Protein AF-A0A2S9GCJ4-F1 (afdb_monomer)

Solvent-accessible surface area (backbone atoms only — not comparable to full-atom values): 4627 Å² total; per-residue (Å²): 130,85,92,74,78,63,45,77,23,59,52,47,78,44,17,57,44,32,48,61,51,18,68,78,66,76,31,55,21,35,26,40,46,87,56,59,67,69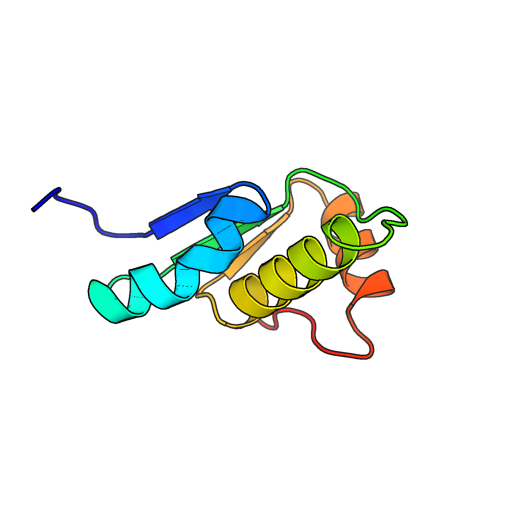,97,58,61,71,71,58,36,53,44,47,52,43,17,50,54,28,25,36,72,27,66,30,55,45,52,80,39,72,66,21,44,48,36,42,41,72,77,31,44,94,80,62,57,53,92,70

Secondary structure (DSSP, 8-state):
----S-EEEESHHHHHHHHHHHHHHT--EEEEE-S------HHHHHHHHHHHHHHHTSSEEEESSHHHHHHHHHHHGGG-----

Sequence (84 aa):
QGRYDIIHAHLEMAMTLAVPAAALTGRPAVCTFHHVARPLEGRAAWRERLAVEAATRSRRALFVSEASRRSFAENYRPKGMPDN

Nearest PDB structures (foldseek):
  3c4q-assembly2_B  TM=8.388E-01  e=5.720E-02  Corynebacterium glutamicum
  3c4q-assembly1_A  TM=8.294E-01  e=1.045E-01  Corynebacterium glutamicum
  3c48-assembly1_B  TM=8.287E-01  e=5.970E-01  Corynebacterium glutamicum
  4rbn-assembly1_B  TM=6.628E-01  e=3.492E-01  Nitrosomonas europaea
  8stc-assembly2_D  TM=4.788E-01  e=7.124E+00  Lactiplantibacillus plantarum WCFS1

Mean predicted aligned error: 4.42 Å

Structure (mmCIF, N/CA/C/O backbone):
data_AF-A0A2S9GCJ4-F1
#
_entry.id   AF-A0A2S9GCJ4-F1
#
loop_
_atom_site.group_PDB
_atom_site.id
_atom_site.type_symbol
_atom_site.label_atom_id
_atom_site.label_alt_id
_atom_site.label_comp_id
_atom_site.label_asym_id
_atom_site.label_entity_id
_atom_site.label_seq_id
_atom_site.pdbx_PDB_ins_code
_atom_site.Cartn_x
_atom_site.Cartn_y
_atom_site.Cartn_z
_atom_site.occupancy
_atom_site.B_iso_or_equiv
_atom_site.auth_seq_id
_atom_site.auth_comp_id
_atom_site.auth_asym_id
_atom_site.auth_atom_id
_atom_site.pdbx_PDB_model_num
ATOM 1 N N . GLN A 1 1 ? -22.291 10.241 11.346 1.00 60.91 1 GLN A N 1
ATOM 2 C CA . GLN A 1 1 ? -21.132 9.374 11.039 1.00 60.91 1 GLN A CA 1
ATOM 3 C C . GLN A 1 1 ? -21.566 8.381 9.971 1.00 60.91 1 GLN A C 1
ATOM 5 O O . GLN A 1 1 ? -22.660 7.844 10.096 1.00 60.91 1 GLN A O 1
ATOM 10 N N . GLY A 1 2 ? -20.778 8.189 8.909 1.00 62.53 2 GLY A N 1
ATOM 11 C CA . GLY A 1 2 ? -21.054 7.138 7.925 1.00 62.53 2 GLY A CA 1
ATOM 12 C C . GLY A 1 2 ? -20.922 5.764 8.581 1.00 62.53 2 GLY A C 1
ATOM 13 O O . GLY A 1 2 ? -20.030 5.563 9.402 1.00 62.53 2 GLY A O 1
ATOM 14 N N . ARG A 1 3 ? -21.829 4.838 8.272 1.00 87.19 3 ARG A N 1
ATOM 15 C CA . ARG A 1 3 ? -21.807 3.477 8.818 1.00 87.19 3 ARG A CA 1
ATOM 16 C C . ARG A 1 3 ? -20.861 2.639 7.950 1.00 87.19 3 ARG A C 1
ATOM 18 O O . ARG A 1 3 ? -21.218 2.302 6.829 1.00 87.19 3 ARG A O 1
ATOM 25 N N . TYR A 1 4 ? -19.650 2.373 8.430 1.00 92.44 4 TYR A N 1
ATOM 26 C CA . TYR A 1 4 ? -18.669 1.512 7.762 1.00 92.44 4 TYR A CA 1
ATOM 27 C C . TYR A 1 4 ? -17.927 0.657 8.783 1.00 92.44 4 TYR A C 1
ATOM 29 O O . TYR A 1 4 ? -17.759 1.052 9.939 1.00 92.44 4 TYR A O 1
ATOM 37 N N . ASP A 1 5 ? -17.462 -0.503 8.323 1.00 95.50 5 ASP A N 1
ATOM 38 C CA . ASP A 1 5 ? -16.772 -1.481 9.163 1.00 95.50 5 ASP A CA 1
ATOM 39 C C . ASP A 1 5 ? -15.283 -1.611 8.862 1.00 95.50 5 ASP A C 1
ATOM 41 O O . ASP A 1 5 ? -14.527 -2.118 9.690 1.00 95.50 5 ASP A O 1
AT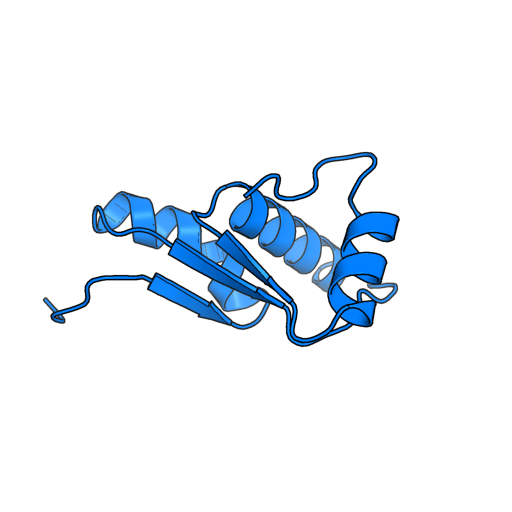OM 45 N N . ILE A 1 6 ? -14.853 -1.103 7.709 1.00 95.81 6 ILE A N 1
ATOM 46 C CA . ILE A 1 6 ? -13.486 -1.194 7.217 1.00 95.81 6 ILE A CA 1
ATOM 47 C C . ILE A 1 6 ? -13.143 0.046 6.396 1.00 95.81 6 ILE A C 1
ATOM 49 O O . ILE A 1 6 ? -14.005 0.628 5.737 1.00 95.81 6 ILE A O 1
ATOM 53 N N . ILE A 1 7 ? -11.873 0.430 6.420 1.00 96.44 7 ILE A N 1
ATOM 54 C CA . ILE A 1 7 ? -11.305 1.417 5.506 1.00 96.44 7 ILE A CA 1
ATOM 55 C C . ILE A 1 7 ? -10.572 0.651 4.416 1.00 96.44 7 ILE A C 1
ATOM 57 O O . ILE A 1 7 ? -9.619 -0.069 4.702 1.00 96.44 7 ILE A O 1
ATOM 61 N N . HIS A 1 8 ? -11.003 0.797 3.168 1.00 97.38 8 HIS A N 1
ATOM 62 C CA . HIS A 1 8 ? -10.335 0.177 2.027 1.00 97.38 8 HIS A CA 1
ATOM 63 C C . HIS A 1 8 ? -9.724 1.260 1.142 1.00 97.38 8 HIS A C 1
ATOM 65 O O . HIS A 1 8 ? -10.435 2.006 0.473 1.00 97.38 8 HIS A O 1
ATOM 71 N N . ALA A 1 9 ? -8.399 1.380 1.181 1.00 96.94 9 ALA A N 1
ATOM 72 C CA . ALA A 1 9 ? -7.662 2.389 0.437 1.00 96.94 9 ALA A CA 1
ATOM 73 C C . ALA A 1 9 ? -7.116 1.833 -0.884 1.00 96.94 9 ALA A C 1
ATOM 75 O O . ALA A 1 9 ? -6.433 0.804 -0.920 1.00 96.94 9 ALA A O 1
ATOM 76 N N . HIS A 1 10 ? -7.375 2.572 -1.961 1.00 95.94 10 HIS A N 1
ATOM 77 C CA . HIS A 1 10 ? -6.866 2.308 -3.301 1.00 95.94 10 HIS A CA 1
ATOM 78 C C . HIS A 1 10 ? -6.047 3.500 -3.785 1.00 95.94 10 HIS A C 1
ATOM 80 O O . HIS A 1 10 ? -6.479 4.640 -3.626 1.00 95.94 10 HIS A O 1
ATOM 86 N N . LEU A 1 11 ? -4.929 3.225 -4.461 1.00 84.69 11 LEU A N 1
ATOM 87 C CA . LEU A 1 11 ? -3.976 4.225 -4.959 1.00 84.69 11 LEU A CA 1
ATOM 88 C C . LEU A 1 11 ? -3.182 4.923 -3.845 1.00 84.69 11 LEU A C 1
ATOM 90 O O . LEU A 1 11 ? -3.636 5.088 -2.713 1.00 84.69 11 LEU A O 1
ATOM 94 N N . GLU A 1 12 ? -1.988 5.390 -4.205 1.00 83.00 12 GLU A N 1
ATOM 95 C CA . GLU A 1 12 ? -0.990 5.889 -3.252 1.00 83.00 12 GLU A CA 1
ATOM 96 C C . GLU A 1 12 ? -1.523 6.980 -2.317 1.00 83.00 12 GLU A C 1
ATOM 98 O O . GLU A 1 12 ? -1.315 6.905 -1.112 1.00 83.00 12 GLU A O 1
ATOM 103 N N . MET A 1 13 ? -2.244 7.977 -2.848 1.00 87.56 13 MET A N 1
ATOM 104 C CA . MET A 1 13 ? -2.747 9.091 -2.030 1.00 87.56 13 MET A CA 1
ATOM 105 C C . MET A 1 13 ? -3.758 8.656 -0.976 1.00 87.56 13 MET A C 1
ATOM 107 O O . MET A 1 13 ? -3.766 9.216 0.112 1.00 87.56 13 MET A O 1
ATOM 111 N N . ALA A 1 14 ? -4.632 7.696 -1.287 1.00 90.88 14 ALA A N 1
ATOM 112 C CA . ALA A 1 14 ? -5.585 7.217 -0.294 1.00 90.88 14 ALA A CA 1
ATOM 113 C C . ALA A 1 14 ? -4.881 6.324 0.734 1.00 90.88 14 ALA A C 1
ATOM 115 O O . ALA A 1 14 ? -5.204 6.366 1.920 1.00 90.88 14 ALA A O 1
ATOM 116 N N . MET A 1 15 ? -3.894 5.537 0.293 1.00 93.56 15 MET A N 1
ATOM 117 C CA . MET A 1 15 ? -3.139 4.631 1.160 1.00 93.56 15 MET A CA 1
ATOM 118 C C . MET A 1 15 ? -2.371 5.382 2.248 1.00 93.56 15 MET A C 1
ATOM 120 O O . MET A 1 15 ? -2.374 4.927 3.389 1.00 93.56 15 MET A O 1
ATOM 124 N N . THR A 1 16 ? -1.804 6.561 1.959 1.00 93.19 16 THR A N 1
ATOM 125 C CA . THR A 1 16 ? -1.121 7.371 2.989 1.00 93.19 16 THR A CA 1
ATOM 126 C C . THR A 1 16 ? -2.047 7.813 4.130 1.00 93.19 16 THR A C 1
ATOM 128 O O . THR A 1 16 ? -1.568 8.095 5.228 1.00 93.19 16 THR A O 1
ATOM 131 N N . LEU A 1 17 ? -3.367 7.828 3.911 1.00 95.00 17 LEU A N 1
ATOM 132 C CA . LEU A 1 17 ? -4.376 8.190 4.911 1.00 95.00 17 LEU A CA 1
ATOM 133 C C . LEU A 1 17 ? -5.047 6.980 5.576 1.00 95.00 17 LEU A C 1
ATOM 135 O O . LEU A 1 17 ? -5.799 7.160 6.534 1.00 95.00 17 LEU A O 1
ATOM 139 N N . ALA A 1 18 ? -4.765 5.755 5.124 1.00 93.88 18 ALA A N 1
ATOM 140 C CA . ALA A 1 18 ? -5.439 4.551 5.606 1.00 93.88 18 ALA A CA 1
ATOM 141 C C . ALA A 1 18 ? -5.202 4.302 7.106 1.00 93.88 18 ALA A C 1
ATOM 143 O O . ALA A 1 18 ? -6.144 4.030 7.848 1.00 93.88 18 ALA A O 1
ATOM 144 N N . VAL A 1 19 ? -3.955 4.444 7.566 1.00 91.25 19 VAL A N 1
ATOM 145 C CA . VAL A 1 19 ? -3.579 4.243 8.977 1.00 91.25 19 VAL A CA 1
ATOM 146 C C . VAL A 1 19 ? -4.130 5.356 9.883 1.00 91.25 19 VAL A C 1
ATOM 148 O O . VAL A 1 19 ? -4.755 5.019 10.889 1.00 91.25 19 VAL A O 1
ATOM 151 N N . PRO A 1 20 ? -3.996 6.660 9.552 1.00 94.31 20 PRO A N 1
ATOM 152 C CA . PRO A 1 20 ? -4.670 7.721 10.302 1.00 94.31 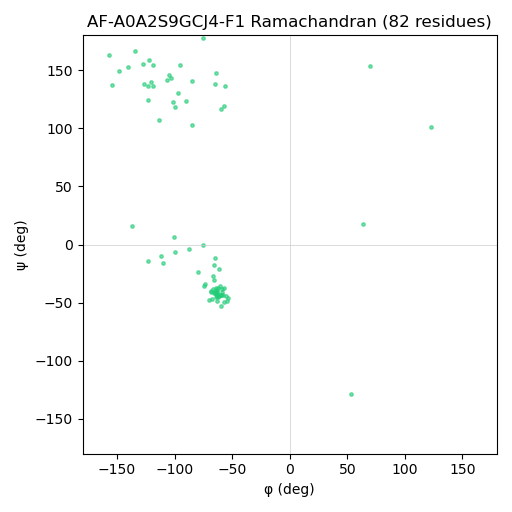20 PRO A CA 1
ATOM 153 C C . PRO A 1 20 ? -6.186 7.534 10.389 1.00 94.31 20 PRO A C 1
ATOM 155 O O . PRO A 1 20 ? -6.762 7.675 11.466 1.00 94.31 20 PRO A O 1
ATOM 158 N N . ALA A 1 21 ? -6.838 7.171 9.281 1.00 94.62 21 ALA A N 1
ATOM 159 C CA . ALA A 1 21 ? -8.270 6.907 9.276 1.00 94.62 21 ALA A CA 1
ATOM 160 C C . ALA A 1 21 ? -8.619 5.712 10.178 1.00 94.62 21 ALA A C 1
ATOM 162 O O . ALA A 1 21 ? -9.581 5.785 10.940 1.00 94.62 21 ALA A O 1
ATOM 163 N N . ALA A 1 22 ? -7.826 4.636 10.158 1.00 95.25 22 ALA A N 1
ATOM 164 C CA . ALA A 1 22 ? -8.033 3.482 11.032 1.00 95.25 22 ALA A CA 1
ATOM 165 C C . ALA A 1 22 ? -7.921 3.860 12.512 1.00 95.25 22 ALA A C 1
ATOM 167 O O . ALA A 1 22 ? -8.787 3.503 13.310 1.00 95.25 22 ALA A O 1
ATOM 168 N N . ALA A 1 23 ? -6.906 4.653 12.863 1.00 94.75 23 ALA A N 1
ATOM 169 C CA . ALA A 1 23 ? -6.698 5.136 14.223 1.00 94.75 23 ALA A CA 1
ATOM 170 C C . ALA A 1 23 ? -7.844 6.042 14.705 1.00 94.75 23 ALA A C 1
ATOM 172 O O . ALA A 1 23 ? -8.340 5.864 15.813 1.00 94.75 23 ALA A O 1
ATOM 173 N N . LEU A 1 24 ? -8.306 6.974 13.864 1.00 96.25 24 LEU A N 1
ATOM 174 C CA . LEU A 1 24 ? -9.389 7.907 14.205 1.00 96.25 24 LEU A CA 1
ATOM 175 C C . LEU A 1 24 ? -10.746 7.222 14.395 1.00 96.25 24 LEU A C 1
ATOM 177 O O . LEU A 1 24 ? -11.610 7.739 15.096 1.00 96.25 24 LEU A O 1
ATOM 181 N N . THR A 1 25 ? -10.955 6.088 13.732 1.00 94.62 25 THR A N 1
ATOM 182 C CA . THR A 1 25 ? -12.280 5.464 13.609 1.00 94.62 25 THR A CA 1
ATOM 183 C C . THR A 1 25 ? -12.383 4.144 14.365 1.00 94.62 25 THR A C 1
ATOM 185 O O . THR A 1 25 ? -13.477 3.591 14.491 1.00 94.62 25 THR A O 1
ATOM 188 N N . GLY A 1 26 ? -11.255 3.621 14.857 1.00 95.06 26 GLY A N 1
ATOM 189 C CA . GLY A 1 26 ? -11.165 2.301 15.476 1.00 95.06 26 GLY A CA 1
ATOM 190 C C . GLY A 1 26 ? -11.484 1.154 14.512 1.00 95.06 26 GLY A C 1
ATOM 191 O O . GLY A 1 26 ? -11.815 0.057 14.960 1.00 95.06 26 GLY A O 1
ATOM 192 N N . ARG A 1 27 ? -11.442 1.390 13.191 1.00 96.06 27 ARG A N 1
ATOM 193 C CA . ARG A 1 27 ? -11.751 0.385 12.162 1.00 96.06 27 ARG A CA 1
ATOM 194 C C . ARG A 1 27 ? -10.477 -0.128 11.492 1.00 96.06 27 ARG A C 1
ATOM 196 O O . ARG A 1 27 ? -9.538 0.642 11.308 1.00 96.06 27 ARG A O 1
ATOM 203 N N . PRO A 1 28 ? -10.420 -1.411 11.095 1.00 96.38 28 PRO A N 1
ATOM 204 C CA . PRO A 1 28 ? -9.276 -1.933 10.359 1.00 96.38 28 PRO A CA 1
ATOM 205 C C . PRO A 1 28 ? -9.131 -1.258 8.989 1.00 96.38 28 PRO A C 1
ATOM 207 O O . PRO A 1 28 ? -10.125 -0.934 8.336 1.00 96.38 28 PRO A O 1
ATOM 210 N N . ALA A 1 29 ? -7.886 -1.111 8.534 1.00 96.62 29 ALA A N 1
ATOM 211 C CA . ALA A 1 29 ? -7.560 -0.661 7.184 1.00 96.62 29 ALA A CA 1
ATOM 212 C C . ALA A 1 29 ? -7.051 -1.813 6.311 1.00 96.62 29 ALA A C 1
ATOM 214 O O . ALA A 1 29 ? -6.276 -2.649 6.775 1.00 96.62 29 ALA A O 1
ATOM 215 N N . VAL A 1 30 ? -7.447 -1.820 5.042 1.00 96.94 30 VAL A N 1
ATOM 216 C CA . VAL A 1 30 ? -6.925 -2.689 3.982 1.00 96.94 30 VAL A CA 1
ATOM 217 C C . VAL A 1 30 ? -6.481 -1.813 2.822 1.00 96.94 30 VAL A C 1
ATOM 219 O O . VAL A 1 30 ? -7.162 -0.858 2.451 1.00 96.94 30 VAL A O 1
ATOM 222 N N . CYS A 1 31 ? -5.336 -2.143 2.249 1.00 97.00 31 CYS A N 1
ATOM 223 C CA . CYS A 1 31 ? -4.693 -1.369 1.198 1.00 97.00 31 CYS A CA 1
ATOM 224 C C . CYS A 1 31 ? -4.577 -2.227 -0.067 1.00 97.00 31 CYS A C 1
ATOM 226 O O . CYS A 1 31 ? -4.215 -3.395 0.027 1.00 97.00 31 CYS A O 1
ATOM 228 N N . THR A 1 32 ? -4.871 -1.687 -1.255 1.00 96.62 32 THR A N 1
ATOM 229 C CA . THR A 1 32 ? -4.693 -2.417 -2.527 1.00 96.62 32 THR A CA 1
ATOM 230 C C . THR A 1 32 ? -3.790 -1.676 -3.504 1.00 96.62 32 THR A C 1
ATOM 232 O O . THR A 1 32 ? -4.086 -0.543 -3.890 1.00 96.62 32 THR A O 1
ATOM 235 N N . PHE A 1 33 ? -2.732 -2.354 -3.952 1.00 95.25 33 PHE A N 1
ATOM 236 C CA . PHE A 1 33 ? -1.876 -1.923 -5.055 1.00 95.25 33 PHE A CA 1
ATOM 237 C C . PHE A 1 33 ? -2.411 -2.464 -6.384 1.00 95.25 33 PHE A C 1
ATOM 239 O O . PHE A 1 33 ? -2.559 -3.675 -6.563 1.00 95.25 33 PHE A O 1
ATOM 246 N N . HIS A 1 34 ? -2.680 -1.551 -7.319 1.00 95.50 34 HIS A N 1
ATOM 247 C CA . HIS A 1 34 ? -3.242 -1.845 -8.647 1.00 95.50 34 HIS A CA 1
ATOM 248 C C . HIS A 1 34 ? -2.197 -1.857 -9.767 1.00 95.50 34 HIS A C 1
ATOM 250 O O . HIS A 1 34 ? -2.538 -1.965 -10.942 1.00 95.50 34 HIS A O 1
ATOM 256 N N . HIS A 1 35 ? -0.919 -1.735 -9.418 1.00 94.19 35 HIS A N 1
ATOM 257 C CA . HIS A 1 35 ? 0.176 -1.615 -10.372 1.00 94.19 35 HIS A CA 1
ATOM 258 C C . HIS A 1 35 ? 1.347 -2.519 -10.006 1.00 94.19 35 HIS A C 1
ATOM 260 O O . HIS A 1 35 ? 1.415 -3.079 -8.915 1.00 94.19 35 HIS A O 1
ATOM 266 N N . VAL A 1 36 ? 2.266 -2.684 -10.950 1.00 95.31 36 VAL A N 1
ATOM 267 C CA . VAL A 1 36 ? 3.622 -3.158 -10.658 1.00 95.31 36 VAL A CA 1
ATOM 268 C C . VAL A 1 36 ? 4.465 -1.958 -10.246 1.00 95.31 36 VAL A C 1
ATOM 270 O O . VAL A 1 36 ? 4.307 -0.892 -10.845 1.00 95.31 36 VAL A O 1
ATOM 273 N N . ALA A 1 37 ? 5.346 -2.118 -9.259 1.00 93.00 37 ALA A N 1
ATOM 274 C CA . ALA A 1 37 ? 6.276 -1.064 -8.865 1.00 93.00 37 ALA A CA 1
ATOM 275 C C . ALA A 1 37 ? 7.116 -0.628 -10.079 1.00 93.00 37 ALA A C 1
ATOM 277 O O . ALA A 1 37 ? 7.573 -1.465 -10.865 1.00 93.00 37 ALA A O 1
ATOM 278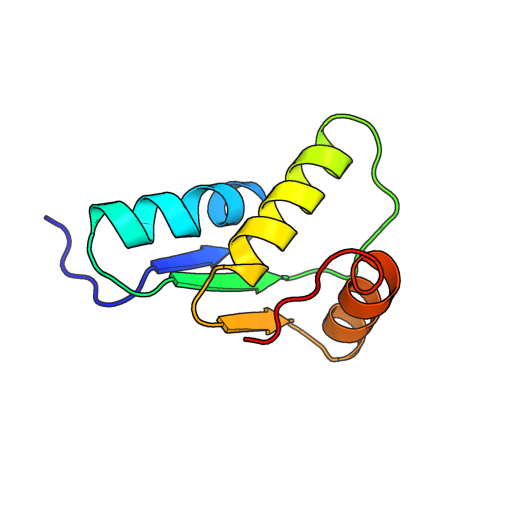 N N . ARG A 1 38 ? 7.292 0.682 -10.256 1.00 92.00 38 ARG A N 1
ATOM 279 C CA . ARG A 1 38 ? 8.096 1.266 -11.340 1.00 92.00 38 ARG A CA 1
ATOM 280 C C . ARG A 1 38 ? 9.108 2.244 -10.753 1.00 92.00 38 ARG A C 1
ATOM 282 O O . ARG A 1 38 ? 8.847 2.805 -9.693 1.00 92.00 38 ARG A O 1
ATOM 289 N N . PRO A 1 39 ? 10.236 2.501 -11.434 1.00 90.50 39 PRO A N 1
ATOM 290 C CA . PRO A 1 39 ? 11.110 3.600 -11.059 1.00 90.50 39 PRO A CA 1
ATOM 291 C C . PRO A 1 39 ? 10.322 4.914 -11.074 1.00 90.50 39 PRO A C 1
ATOM 293 O O . PRO A 1 39 ? 9.769 5.310 -12.101 1.00 90.50 39 PRO A O 1
ATOM 296 N N . LEU A 1 40 ? 10.251 5.562 -9.917 1.00 92.38 40 LEU A N 1
ATOM 297 C CA . LEU A 1 40 ? 9.655 6.878 -9.737 1.00 92.38 40 LEU A CA 1
ATOM 298 C C . LEU A 1 40 ? 10.727 7.835 -9.230 1.00 92.38 40 LEU A C 1
ATOM 300 O O . LEU A 1 40 ? 11.671 7.432 -8.548 1.00 92.38 40 LEU A O 1
ATOM 304 N N . GLU A 1 41 ? 10.533 9.120 -9.502 1.00 92.94 41 GLU A N 1
ATOM 305 C CA . GLU A 1 4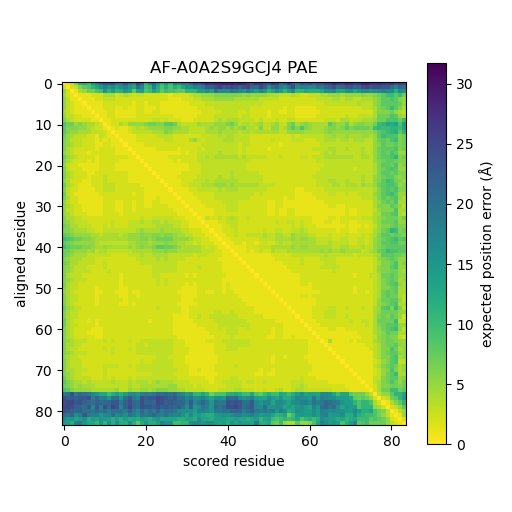1 ? 11.431 10.178 -9.049 1.00 92.94 41 GLU A CA 1
ATOM 306 C C . GLU A 1 41 ? 10.696 11.218 -8.197 1.00 92.94 41 GLU A C 1
ATOM 308 O O . GLU A 1 41 ? 9.467 11.361 -8.227 1.00 92.94 41 GLU A O 1
ATOM 313 N N . GLY A 1 42 ? 11.475 11.943 -7.393 1.00 95.19 42 GLY A N 1
ATOM 314 C CA . GLY A 1 42 ? 11.000 13.064 -6.591 1.00 95.19 42 GLY A CA 1
ATOM 315 C C . GLY A 1 42 ? 9.803 12.723 -5.698 1.00 95.19 42 GLY A C 1
ATOM 316 O O . GLY A 1 42 ? 9.815 11.767 -4.921 1.00 95.19 42 GLY A O 1
ATOM 317 N N . ARG A 1 43 ? 8.750 13.543 -5.792 1.00 92.75 43 ARG A N 1
ATOM 318 C CA . ARG A 1 43 ? 7.559 13.430 -4.933 1.00 92.75 43 ARG A CA 1
ATOM 319 C 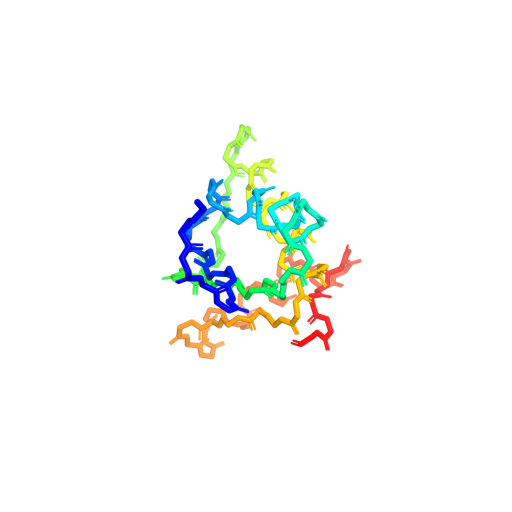C . ARG A 1 43 ? 6.768 12.145 -5.166 1.00 92.75 43 ARG A C 1
ATOM 321 O O . ARG A 1 43 ? 6.145 11.665 -4.224 1.00 92.75 43 ARG A O 1
ATOM 328 N N . ALA A 1 44 ? 6.780 11.601 -6.383 1.00 91.44 44 ALA A N 1
ATOM 329 C CA . ALA A 1 44 ? 6.073 10.361 -6.690 1.00 91.44 44 ALA A CA 1
ATOM 330 C C . ALA A 1 44 ? 6.722 9.181 -5.954 1.00 91.44 44 ALA A C 1
ATOM 332 O O . ALA A 1 44 ? 6.041 8.460 -5.234 1.00 91.44 44 ALA A O 1
ATOM 333 N N . ALA A 1 45 ? 8.055 9.081 -6.005 1.00 91.94 45 ALA A N 1
ATOM 334 C CA . ALA A 1 45 ? 8.803 8.060 -5.270 1.00 91.94 45 ALA A CA 1
ATOM 335 C C . ALA A 1 45 ? 8.565 8.131 -3.756 1.00 91.94 45 ALA A C 1
ATOM 337 O O . ALA A 1 45 ? 8.429 7.114 -3.077 1.00 91.94 45 ALA A O 1
ATOM 338 N N . TRP A 1 46 ? 8.510 9.349 -3.211 1.00 91.75 46 TRP A N 1
ATOM 339 C CA . TRP A 1 46 ? 8.260 9.546 -1.787 1.00 91.75 46 TRP A CA 1
ATOM 340 C C . TRP A 1 46 ? 6.835 9.147 -1.381 1.00 91.75 46 TRP A C 1
ATOM 342 O O . TRP A 1 46 ? 6.642 8.505 -0.350 1.00 91.75 46 TRP A O 1
ATOM 352 N N . ARG A 1 47 ? 5.838 9.476 -2.209 1.00 92.31 47 ARG A N 1
ATOM 353 C CA . ARG A 1 47 ? 4.445 9.076 -1.984 1.00 92.31 47 ARG A CA 1
ATOM 354 C C . ARG A 1 47 ? 4.257 7.565 -2.063 1.00 92.31 47 ARG A C 1
ATOM 356 O O . ARG A 1 47 ? 3.576 7.023 -1.198 1.00 92.31 47 ARG A O 1
ATOM 363 N N . GLU A 1 48 ? 4.886 6.894 -3.027 1.00 93.31 48 GLU A N 1
ATOM 364 C CA . GLU A 1 48 ? 4.830 5.431 -3.120 1.00 93.31 48 GLU A CA 1
ATOM 365 C C . GLU A 1 48 ? 5.459 4.781 -1.881 1.00 93.31 48 GLU A C 1
ATOM 367 O O . GLU A 1 48 ? 4.851 3.904 -1.274 1.00 93.31 48 GLU A O 1
ATOM 372 N N . ARG A 1 49 ? 6.609 5.283 -1.409 1.00 92.00 49 ARG A N 1
ATOM 373 C CA . ARG A 1 49 ? 7.225 4.813 -0.154 1.00 92.00 49 ARG A CA 1
ATOM 374 C C . ARG A 1 49 ? 6.304 4.962 1.053 1.00 92.00 49 ARG A C 1
ATOM 376 O O . ARG A 1 49 ? 6.206 4.039 1.855 1.00 92.00 49 ARG A O 1
ATOM 383 N N . LEU A 1 50 ? 5.617 6.097 1.186 1.00 93.12 50 LEU A N 1
ATOM 384 C CA . LEU A 1 50 ? 4.640 6.277 2.262 1.00 93.12 50 LEU A CA 1
ATOM 385 C C . LEU A 1 50 ? 3.424 5.364 2.112 1.00 93.12 50 LEU A C 1
ATOM 387 O O . LEU A 1 50 ? 2.916 4.868 3.113 1.00 93.12 50 LEU A O 1
ATOM 391 N N . ALA A 1 51 ? 2.951 5.142 0.887 1.00 93.75 51 ALA A N 1
ATOM 392 C CA . ALA A 1 51 ? 1.859 4.216 0.625 1.00 93.75 51 ALA A CA 1
ATOM 393 C C . ALA A 1 51 ? 2.248 2.778 1.001 1.00 93.75 51 ALA A C 1
ATOM 395 O O . ALA A 1 51 ? 1.444 2.077 1.613 1.00 93.75 51 ALA A O 1
ATOM 396 N N . VAL A 1 52 ? 3.484 2.361 0.703 1.00 93.50 52 VAL A N 1
ATOM 397 C CA . VAL A 1 52 ? 4.043 1.068 1.129 1.00 93.50 52 VAL A CA 1
ATOM 398 C C . VAL A 1 52 ? 4.128 0.985 2.649 1.00 93.50 52 VAL A C 1
ATOM 400 O O . VAL A 1 52 ? 3.612 0.029 3.216 1.00 93.50 52 VAL A O 1
ATOM 403 N N . GLU A 1 53 ? 4.667 1.998 3.328 1.00 92.31 53 GLU A N 1
ATOM 404 C CA . GLU A 1 53 ? 4.738 2.017 4.797 1.00 92.31 53 GLU A CA 1
ATOM 405 C C . GLU A 1 53 ? 3.345 1.943 5.446 1.00 92.31 53 GLU A C 1
ATOM 407 O O . GLU A 1 53 ? 3.115 1.184 6.391 1.00 92.31 53 GLU A O 1
ATOM 412 N N . ALA A 1 54 ? 2.378 2.695 4.917 1.00 92.69 54 ALA A N 1
ATOM 413 C CA . ALA A 1 54 ? 1.002 2.649 5.394 1.00 92.69 54 ALA A CA 1
ATOM 414 C C . ALA A 1 54 ? 0.351 1.282 5.132 1.00 92.69 54 ALA A C 1
ATOM 416 O O . ALA A 1 54 ? -0.356 0.763 5.997 1.00 92.69 54 ALA A O 1
ATOM 417 N N . ALA A 1 55 ? 0.609 0.666 3.975 1.00 93.00 55 ALA A N 1
ATOM 418 C CA . ALA A 1 55 ? 0.152 -0.686 3.670 1.00 93.00 55 ALA A CA 1
ATOM 419 C C . ALA A 1 55 ? 0.775 -1.726 4.615 1.00 93.00 55 ALA A C 1
ATOM 421 O O . ALA A 1 55 ? 0.044 -2.594 5.094 1.00 93.00 55 ALA A O 1
ATOM 422 N N . THR A 1 56 ? 2.058 -1.590 4.968 1.00 90.81 56 THR A N 1
ATOM 423 C CA . THR A 1 56 ? 2.766 -2.439 5.947 1.00 90.81 56 THR A CA 1
ATOM 424 C C . THR A 1 56 ? 2.113 -2.400 7.322 1.00 90.81 56 THR A C 1
ATOM 426 O O . THR A 1 56 ? 1.979 -3.430 7.976 1.00 90.81 56 THR A O 1
ATOM 429 N N . ARG A 1 57 ? 1.634 -1.228 7.744 1.00 91.31 57 ARG A N 1
ATOM 430 C CA . ARG A 1 57 ? 0.949 -1.040 9.034 1.00 91.31 57 ARG A CA 1
ATOM 431 C C . ARG A 1 57 ? -0.559 -1.296 8.993 1.00 91.31 57 ARG A C 1
ATOM 433 O O . ARG A 1 57 ? -1.222 -1.199 10.024 1.00 91.31 57 ARG A O 1
ATOM 440 N N . SER A 1 58 ? -1.123 -1.574 7.820 1.00 93.06 58 SER A N 1
ATOM 441 C CA . SER A 1 58 ? -2.544 -1.900 7.679 1.00 93.06 58 SER A CA 1
ATOM 442 C C . SER A 1 58 ? -2.838 -3.331 8.163 1.00 93.06 58 SER A C 1
ATOM 444 O O . SER A 1 58 ? -1.941 -4.066 8.574 1.00 93.06 58 SER A O 1
ATOM 446 N N . ARG A 1 59 ? -4.104 -3.763 8.134 1.00 95.50 59 ARG A N 1
ATOM 447 C CA . ARG A 1 59 ? -4.475 -5.150 8.459 1.00 95.50 59 ARG A CA 1
ATOM 448 C C . ARG A 1 59 ? -4.078 -6.128 7.349 1.00 95.50 59 ARG A C 1
ATOM 450 O O . ARG A 1 59 ? -3.801 -7.288 7.655 1.00 95.50 59 ARG A O 1
ATOM 457 N N . ARG A 1 60 ? -4.142 -5.693 6.084 1.00 94.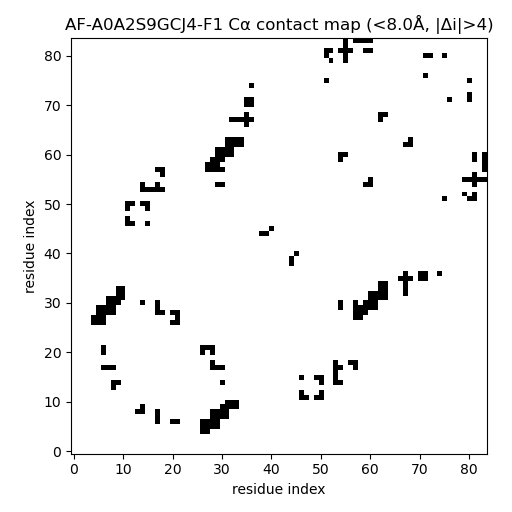94 60 ARG A N 1
ATOM 458 C CA . ARG A 1 60 ? -3.816 -6.482 4.884 1.00 94.94 60 ARG A CA 1
ATOM 459 C C . ARG A 1 60 ? -3.391 -5.570 3.735 1.00 94.94 60 ARG A C 1
ATOM 461 O O . ARG A 1 60 ? -4.094 -4.599 3.436 1.00 94.94 60 ARG A O 1
ATOM 468 N N . ALA A 1 61 ? -2.339 -5.967 3.027 1.00 94.38 61 ALA A N 1
ATOM 469 C CA . ALA A 1 61 ? -1.992 -5.446 1.713 1.00 94.38 61 ALA A CA 1
ATOM 470 C C . ALA A 1 61 ? -2.418 -6.435 0.613 1.00 94.38 61 ALA A C 1
ATOM 472 O O . ALA A 1 61 ? -2.010 -7.593 0.590 1.00 94.38 61 ALA A O 1
ATOM 473 N N . LEU A 1 62 ? -3.249 -5.973 -0.320 1.00 95.81 62 LEU A N 1
ATOM 474 C CA . LEU A 1 62 ? -3.678 -6.732 -1.490 1.00 95.81 62 LEU A CA 1
ATOM 475 C C . LEU A 1 62 ? -2.926 -6.252 -2.730 1.00 95.81 62 LEU A C 1
ATOM 477 O O . LEU A 1 62 ? -2.707 -5.055 -2.922 1.00 95.81 62 LEU A O 1
ATOM 481 N N . PHE A 1 63 ? -2.607 -7.194 -3.606 1.00 95.50 63 PHE A N 1
ATOM 482 C CA . PHE A 1 63 ? -1.995 -6.935 -4.902 1.00 95.50 63 PHE A CA 1
ATOM 483 C C . PHE A 1 63 ? -2.893 -7.525 -5.982 1.00 95.50 63 PHE A C 1
ATOM 485 O O . PHE A 1 63 ? -3.378 -8.646 -5.839 1.00 95.50 63 PHE A O 1
ATOM 492 N N . VAL A 1 64 ? -3.108 -6.785 -7.068 1.00 96.38 64 VAL A N 1
ATOM 493 C CA . VAL A 1 64 ? -3.987 -7.223 -8.172 1.00 96.38 64 VAL A CA 1
ATOM 494 C C . VAL A 1 64 ? -3.482 -8.450 -8.925 1.00 96.38 64 VAL A C 1
ATOM 496 O O . VAL A 1 64 ? -4.235 -9.085 -9.658 1.00 96.38 64 VAL A O 1
ATOM 499 N N . SER A 1 65 ? -2.200 -8.777 -8.785 1.00 97.38 65 SER A N 1
ATOM 500 C CA . SER A 1 65 ? -1.587 -9.929 -9.428 1.00 97.38 65 SER A CA 1
ATOM 501 C C . SER A 1 65 ? -0.334 -10.373 -8.685 1.00 97.38 65 SER A C 1
ATOM 503 O O . SER A 1 65 ? 0.278 -9.615 -7.929 1.00 97.38 65 SER A O 1
ATOM 505 N N . GLU A 1 66 ? 0.098 -11.598 -8.966 1.00 96.88 66 GLU A N 1
ATOM 506 C CA . GLU A 1 66 ? 1.377 -12.118 -8.486 1.00 96.88 66 GLU A CA 1
ATOM 507 C C . GLU A 1 66 ? 2.565 -11.277 -8.991 1.00 96.88 66 GLU A C 1
ATOM 509 O O . GLU A 1 66 ? 3.517 -11.051 -8.248 1.00 96.88 66 GLU A O 1
ATOM 514 N N . ALA A 1 67 ? 2.494 -10.753 -10.221 1.00 96.75 67 ALA A N 1
ATOM 515 C CA . ALA A 1 67 ? 3.511 -9.853 -10.767 1.00 96.75 67 ALA A CA 1
ATOM 516 C C . ALA A 1 67 ? 3.597 -8.537 -9.976 1.00 96.75 67 ALA A C 1
ATOM 518 O O . ALA A 1 67 ? 4.691 -8.081 -9.652 1.00 96.75 67 ALA A O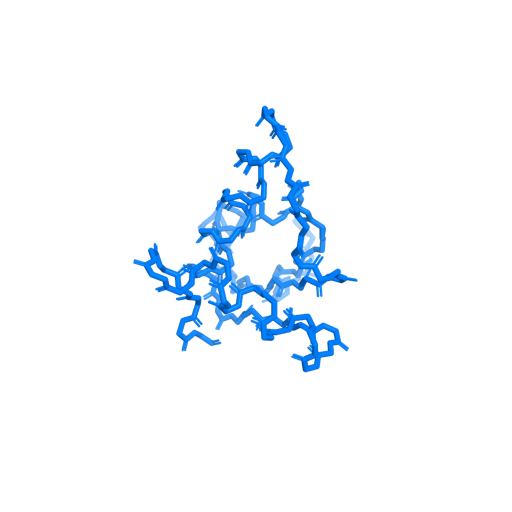 1
ATOM 519 N N . SER A 1 68 ? 2.448 -7.958 -9.609 1.00 95.44 68 SER A N 1
ATOM 520 C CA . SER A 1 68 ? 2.384 -6.787 -8.728 1.00 95.44 68 SER A CA 1
ATOM 521 C C . SER A 1 68 ? 3.021 -7.103 -7.374 1.00 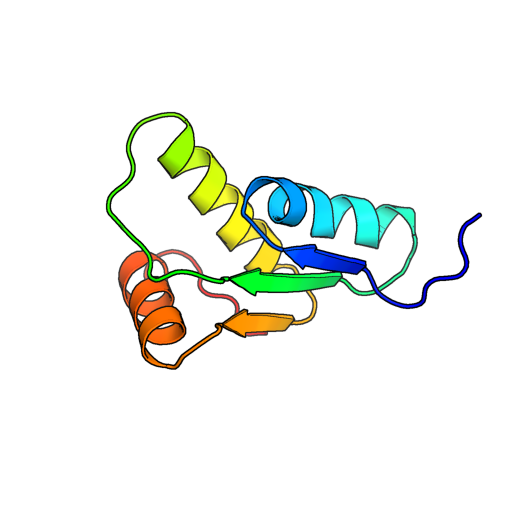95.44 68 SER A C 1
ATOM 523 O O . SER A 1 68 ? 3.988 -6.445 -6.987 1.00 95.44 68 SER A O 1
ATOM 525 N N . ARG A 1 69 ? 2.590 -8.190 -6.722 1.00 93.75 69 ARG A N 1
ATOM 526 C CA . ARG A 1 69 ? 3.131 -8.629 -5.428 1.00 93.75 69 ARG A CA 1
ATOM 527 C C . ARG A 1 69 ? 4.649 -8.814 -5.456 1.00 93.75 69 ARG A C 1
ATOM 529 O O . ARG A 1 69 ? 5.338 -8.303 -4.578 1.00 93.75 69 ARG A O 1
ATOM 536 N N . ARG A 1 70 ? 5.182 -9.515 -6.463 1.00 94.12 70 ARG A N 1
ATOM 537 C CA . ARG A 1 70 ? 6.630 -9.732 -6.624 1.00 94.12 70 ARG A CA 1
ATOM 538 C C . ARG A 1 70 ? 7.382 -8.435 -6.872 1.00 94.12 70 ARG A C 1
ATOM 540 O O . ARG A 1 70 ? 8.377 -8.201 -6.201 1.00 94.12 70 ARG A O 1
ATOM 547 N N . SER A 1 71 ? 6.876 -7.566 -7.748 1.00 94.56 71 SER A N 1
ATOM 548 C CA . SER A 1 71 ? 7.534 -6.285 -8.027 1.00 94.56 71 SER A CA 1
ATOM 549 C C . SER A 1 71 ? 7.665 -5.425 -6.765 1.00 94.56 71 SER A C 1
ATOM 551 O O . SER A 1 71 ? 8.738 -4.895 -6.489 1.00 94.56 71 SER A O 1
ATOM 553 N N . PHE A 1 72 ? 6.620 -5.340 -5.937 1.00 93.19 72 PHE A N 1
ATOM 554 C CA . PHE A 1 72 ? 6.691 -4.621 -4.666 1.00 93.19 72 PHE A CA 1
ATOM 555 C C . PHE A 1 72 ? 7.603 -5.325 -3.662 1.00 93.19 72 PHE A C 1
ATOM 557 O O . PHE A 1 72 ? 8.397 -4.669 -2.992 1.00 93.19 72 PHE A O 1
ATOM 564 N N . ALA A 1 73 ? 7.548 -6.655 -3.599 1.00 90.25 73 ALA A N 1
ATOM 565 C CA . ALA A 1 73 ? 8.459 -7.435 -2.780 1.00 90.25 73 ALA A CA 1
ATOM 566 C C . ALA A 1 73 ? 9.924 -7.158 -3.142 1.00 90.25 73 ALA A C 1
ATOM 568 O O . ALA A 1 73 ? 10.713 -6.866 -2.261 1.00 90.25 73 ALA A O 1
ATOM 569 N N . GLU A 1 74 ? 10.302 -7.199 -4.412 1.00 90.75 74 GLU A N 1
ATOM 570 C CA . GLU A 1 74 ? 11.684 -6.987 -4.859 1.00 90.75 74 GLU A CA 1
ATOM 571 C C . GLU A 1 74 ? 12.168 -5.556 -4.592 1.00 90.75 74 GLU A C 1
ATOM 573 O O . GLU A 1 74 ? 13.285 -5.360 -4.114 1.00 90.75 74 GLU A O 1
ATOM 578 N N . ASN A 1 75 ? 11.315 -4.558 -4.836 1.00 90.19 75 ASN A N 1
ATOM 579 C CA . ASN A 1 75 ? 11.693 -3.150 -4.708 1.00 90.19 75 ASN A CA 1
ATOM 580 C C . ASN A 1 75 ? 11.679 -2.639 -3.256 1.00 90.19 75 ASN A C 1
ATOM 582 O O . ASN A 1 75 ? 12.386 -1.680 -2.941 1.00 90.19 75 ASN A O 1
ATOM 586 N N . TYR A 1 76 ? 10.909 -3.277 -2.364 1.00 86.56 76 TYR A N 1
ATOM 587 C CA . TYR A 1 76 ? 10.691 -2.791 -0.998 1.00 86.56 76 TYR A CA 1
ATOM 588 C C . TYR A 1 76 ? 11.077 -3.794 0.119 1.00 86.56 76 TYR A C 1
ATOM 590 O O . TYR A 1 76 ? 11.279 -3.363 1.255 1.00 86.56 76 TYR A O 1
ATOM 598 N N . ARG A 1 77 ? 11.302 -5.099 -0.156 1.00 69.69 77 ARG A N 1
ATOM 599 C CA . ARG A 1 77 ? 11.687 -6.105 0.875 1.00 69.69 77 ARG A CA 1
ATOM 600 C C . ARG A 1 77 ? 12.953 -5.800 1.664 1.00 69.69 77 ARG A C 1
ATOM 602 O O . ARG A 1 77 ? 12.934 -6.103 2.853 1.00 69.69 77 ARG A O 1
ATOM 609 N N . PRO A 1 78 ? 14.034 -5.224 1.106 1.00 58.78 78 PRO A N 1
ATOM 610 C CA . PRO A 1 78 ? 15.212 -4.942 1.922 1.00 58.78 78 PRO A CA 1
ATOM 611 C C . PRO A 1 78 ? 14.952 -3.903 3.030 1.00 58.78 78 PRO A C 1
ATOM 613 O O . PRO A 1 78 ? 15.811 -3.720 3.887 1.00 58.78 78 PRO A O 1
ATOM 616 N N . LYS A 1 79 ? 13.805 -3.195 3.012 1.00 57.25 79 LYS A N 1
ATOM 617 C CA . LYS A 1 79 ? 13.481 -2.091 3.935 1.00 57.25 79 LYS A CA 1
ATOM 618 C C . LYS A 1 79 ? 12.042 -2.097 4.481 1.00 57.25 79 LYS A C 1
ATOM 620 O O . LYS A 1 79 ? 11.621 -1.089 5.036 1.00 57.25 79 LYS A O 1
ATOM 625 N N . GLY A 1 80 ? 11.315 -3.210 4.361 1.00 59.19 80 GLY A N 1
ATOM 626 C CA . GLY A 1 80 ? 9.954 -3.363 4.888 1.00 59.19 80 GLY A CA 1
ATOM 627 C C . GLY A 1 80 ? 8.954 -3.735 3.800 1.00 59.19 80 GLY A C 1
ATOM 628 O O . GLY A 1 80 ? 8.492 -2.881 3.045 1.00 59.19 80 GLY A O 1
ATOM 629 N N . MET A 1 81 ? 8.599 -5.019 3.740 1.00 59.06 81 MET A N 1
ATOM 630 C CA . MET A 1 81 ? 7.350 -5.434 3.106 1.00 59.06 81 MET A CA 1
ATOM 631 C C . MET A 1 81 ? 6.263 -5.565 4.181 1.00 59.06 81 MET A C 1
ATOM 633 O O . MET A 1 81 ? 6.594 -5.850 5.332 1.00 59.06 81 MET A O 1
ATOM 637 N N . PRO A 1 82 ? 4.981 -5.417 3.818 1.00 55.09 82 PRO A N 1
ATOM 638 C CA . PRO A 1 82 ? 3.886 -5.843 4.673 1.00 55.09 82 PRO A CA 1
ATOM 639 C C . PRO A 1 82 ? 3.990 -7.353 4.946 1.00 55.09 82 PRO A C 1
ATOM 641 O O . PRO A 1 82 ? 3.883 -8.149 4.016 1.00 55.09 82 PRO A O 1
ATOM 644 N N . ASP A 1 83 ? 4.177 -7.749 6.208 1.00 64.06 83 ASP A N 1
ATOM 645 C CA . ASP A 1 83 ? 4.026 -9.149 6.663 1.00 64.06 83 ASP A CA 1
ATOM 646 C C . ASP A 1 83 ? 2.546 -9.564 6.777 1.00 64.06 83 ASP A C 1
ATOM 648 O O . ASP A 1 83 ? 2.218 -10.675 7.200 1.00 64.06 83 ASP A O 1
ATOM 652 N N . ASN A 1 84 ? 1.644 -8.630 6.469 1.00 66.75 84 ASN A N 1
ATOM 653 C CA . ASN A 1 84 ? 0.223 -8.715 6.753 1.00 66.75 84 ASN A CA 1
ATOM 654 C C . ASN A 1 84 ? -0.587 -9.413 5.661 1.00 66.75 84 ASN A C 1
ATOM 656 O O . ASN A 1 84 ? -0.329 -9.263 4.451 1.00 66.75 84 ASN A O 1
#

Foldseek 3Di:
DDDDQEAEAEDLVRLLCQQVVCVVPVHFYEYEDADQDDDDDDPVVVSVVSSQVSNLVGPHYHYPDPNNVVRCCVVPVVPDGRPD

Radius of gyration: 12.61 Å; Cα contacts (8 Å, |Δi|>4): 134; chains: 1; bounding box: 37×26×27 Å

pLDDT: mean 89.72, std 10.87, range [55.09, 97.38]